Protein AF-A0A496WX47-F1 (afdb_monomer_lite)

pLDDT: mean 74.1, std 21.52, range [36.5, 98.06]

Foldseek 3Di:
DDWDKDFDDDDDDDDDDDDDDDDDDDDDDDDDDDDDDDPPPPVPFPFDFDDDPPDPDTDTDTDQADDDPQQDWAEWEAFPVRWIWIARQVQCFIWTADRVPNDIDTPGHPVNRNFNYWYADPNRIITGD

Sequence (129 aa):
MNKSKITSAKTRLRNRWFGKTSALAPLTLLALLSACGGGESDSAESKSLLESEGTKDPYLVQYLVGGSDFLSIHGSTFDADDNLYVGSVMGQSIHKIDLATGESTVFVGPPEGMADDLEFGPDGTLVWT

Radius of gyration: 22.68 Å; chains: 1; bounding box: 35×66×44 Å

Secondary structure (DSSP, 8-state):
-----EEPP---PPP-------------------S-----------EEEE--TT-SSPEEEE--S-S-S-SSEEEEEE-TT--EEEEETTTTEEEEE-TTT--EEEEE-TTTT--SSEEE-TTSEEEE-

Structure (mmCIF, N/CA/C/O backbone):
data_AF-A0A496WX47-F1
#
_entry.id   AF-A0A496WX47-F1
#
loop_
_atom_site.group_PDB
_atom_site.id
_atom_site.type_symbol
_atom_site.label_atom_id
_atom_site.label_alt_id
_atom_site.label_comp_id
_atom_site.label_asym_id
_atom_site.label_entity_id
_atom_site.label_seq_id
_atom_site.pdbx_PDB_ins_code
_atom_site.Cartn_x
_atom_site.Cartn_y
_atom_site.Cartn_z
_atom_site.occupancy
_atom_site.B_iso_or_equiv
_atom_site.auth_seq_id
_atom_site.auth_comp_id
_atom_site.auth_asym_id
_atom_site.auth_atom_id
_atom_site.pdbx_PDB_model_num
ATOM 1 N N . MET A 1 1 ? 12.421 13.290 -13.773 1.00 38.53 1 MET A N 1
ATOM 2 C CA . MET A 1 1 ? 11.450 12.791 -12.780 1.00 38.53 1 MET A CA 1
ATOM 3 C C . MET A 1 1 ? 10.470 11.880 -13.508 1.00 38.53 1 MET A C 1
ATOM 5 O O . MET A 1 1 ? 9.512 12.373 -14.087 1.00 38.53 1 MET A O 1
ATOM 9 N N . ASN A 1 2 ? 10.776 10.587 -13.618 1.00 40.38 2 ASN A N 1
ATOM 10 C CA . ASN A 1 2 ? 9.915 9.635 -14.321 1.00 40.38 2 ASN A CA 1
ATOM 11 C C . ASN A 1 2 ? 9.034 8.965 -13.258 1.00 40.38 2 ASN A C 1
ATOM 13 O O . ASN A 1 2 ? 9.533 8.155 -12.488 1.00 40.38 2 ASN A O 1
ATOM 17 N N . LYS A 1 3 ? 7.774 9.398 -13.121 1.00 46.03 3 LYS A N 1
ATOM 18 C CA . LYS A 1 3 ? 6.826 8.804 -12.167 1.00 46.03 3 LYS A CA 1
ATOM 19 C C . LYS A 1 3 ? 6.379 7.459 -12.746 1.00 46.03 3 LYS A C 1
ATOM 21 O O . LYS A 1 3 ? 5.575 7.430 -13.677 1.00 46.03 3 LYS A O 1
ATOM 26 N N . SER A 1 4 ? 6.944 6.366 -12.247 1.00 50.47 4 SER A N 1
ATOM 27 C CA . SER A 1 4 ? 6.533 5.006 -12.596 1.00 50.47 4 SER A CA 1
ATOM 28 C C . SER A 1 4 ? 5.079 4.810 -12.157 1.00 50.47 4 SER A C 1
ATOM 30 O O . SER A 1 4 ? 4.782 4.865 -10.972 1.00 50.47 4 SER A O 1
ATOM 32 N N . LYS A 1 5 ? 4.148 4.643 -13.100 1.00 50.72 5 LYS A N 1
ATOM 33 C CA . LYS A 1 5 ? 2.749 4.313 -12.795 1.00 50.72 5 LYS A CA 1
ATOM 34 C C . LYS A 1 5 ? 2.598 2.800 -12.780 1.00 50.72 5 LYS A C 1
ATOM 36 O O . LYS A 1 5 ? 2.934 2.152 -13.770 1.00 50.72 5 LYS A O 1
ATOM 41 N N . ILE A 1 6 ? 2.066 2.253 -11.694 1.00 63.38 6 ILE A N 1
ATOM 42 C CA . ILE A 1 6 ? 1.689 0.841 -11.603 1.00 63.38 6 ILE A CA 1
ATOM 43 C C . ILE A 1 6 ? 0.195 0.793 -11.289 1.00 63.38 6 ILE A C 1
ATOM 45 O O . ILE A 1 6 ? -0.274 1.426 -10.346 1.00 63.38 6 ILE A O 1
ATOM 49 N N . THR A 1 7 ? -0.558 0.081 -12.123 1.00 48.94 7 THR A N 1
ATOM 50 C CA . THR A 1 7 ? -2.005 -0.111 -11.980 1.00 48.94 7 THR A CA 1
ATOM 51 C C . THR A 1 7 ? -2.249 -1.489 -11.366 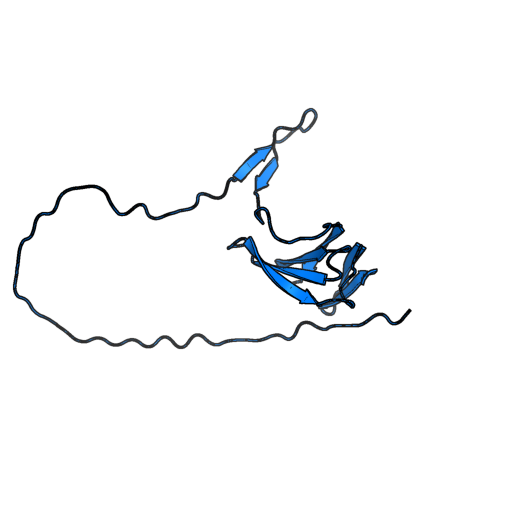1.00 48.94 7 THR A C 1
ATOM 53 O O . THR A 1 7 ? -1.717 -2.482 -11.866 1.00 48.94 7 THR A O 1
ATOM 56 N N . SER A 1 8 ? -3.032 -1.571 -10.288 1.00 45.62 8 SER A N 1
ATOM 57 C CA . SER A 1 8 ? -3.333 -2.845 -9.620 1.00 45.62 8 SER A CA 1
ATOM 58 C C . SER A 1 8 ? -4.166 -3.763 -10.531 1.00 45.62 8 SER A C 1
ATOM 60 O O . SER A 1 8 ? -5.256 -3.405 -10.984 1.00 45.62 8 SER A O 1
ATOM 62 N N . ALA A 1 9 ? -3.641 -4.953 -10.839 1.00 43.53 9 ALA A N 1
ATOM 63 C CA . ALA A 1 9 ? -4.310 -5.944 -11.676 1.00 43.53 9 ALA A CA 1
ATOM 64 C C . ALA A 1 9 ? -5.258 -6.819 -10.837 1.00 43.53 9 ALA A C 1
ATOM 66 O O . ALA A 1 9 ? -4.843 -7.591 -9.972 1.00 43.53 9 ALA A O 1
ATOM 67 N N . LYS A 1 10 ? -6.555 -6.735 -11.144 1.00 42.84 10 LYS A N 1
ATOM 68 C CA . LYS A 1 10 ? -7.649 -7.461 -10.485 1.00 42.84 10 LYS A CA 1
ATOM 69 C C . LYS A 1 10 ? -7.571 -8.972 -10.769 1.00 42.84 10 LYS A C 1
ATOM 71 O O . LYS A 1 10 ? -8.146 -9.456 -11.743 1.00 42.84 10 LYS A O 1
ATOM 76 N N . THR A 1 11 ? -6.876 -9.743 -9.930 1.00 36.50 11 THR A N 1
ATOM 77 C CA . THR A 1 11 ? -6.788 -11.209 -10.080 1.00 36.50 11 THR A CA 1
ATOM 78 C C . THR A 1 11 ? -7.904 -11.898 -9.296 1.00 36.50 11 THR A C 1
ATOM 80 O O . THR A 1 11 ? -7.844 -12.059 -8.083 1.00 36.50 11 THR A O 1
ATOM 83 N N . ARG A 1 12 ? -8.960 -12.314 -10.004 1.00 46.12 12 ARG A N 1
ATOM 84 C CA . ARG A 1 12 ? -10.109 -13.042 -9.443 1.00 46.12 12 ARG A CA 1
ATOM 85 C C . ARG A 1 12 ? -9.829 -14.551 -9.470 1.00 46.12 12 ARG A C 1
ATOM 87 O O . ARG A 1 12 ? -10.064 -15.199 -10.490 1.00 46.12 12 ARG A O 1
ATOM 94 N N . LEU A 1 13 ? -9.352 -15.133 -8.369 1.00 45.75 13 LEU A N 1
ATOM 95 C CA . LEU A 1 13 ? -9.254 -16.592 -8.239 1.00 45.75 13 LEU A CA 1
ATOM 96 C C . LEU A 1 13 ? -10.581 -17.167 -7.719 1.00 45.75 13 LEU A C 1
ATOM 98 O O . LEU A 1 13 ? -11.116 -16.759 -6.694 1.00 45.75 13 LEU A O 1
ATOM 102 N N . ARG A 1 14 ? -11.155 -18.090 -8.500 1.00 43.75 14 ARG A N 1
ATOM 103 C CA . ARG A 1 14 ? -12.420 -18.785 -8.223 1.00 43.75 14 ARG A CA 1
ATOM 104 C C . ARG A 1 14 ? -12.141 -20.020 -7.365 1.00 43.75 14 ARG A C 1
ATOM 106 O O . ARG A 1 14 ? -11.515 -20.961 -7.847 1.00 43.75 14 ARG A O 1
ATOM 113 N N . ASN A 1 15 ? -12.678 -20.054 -6.148 1.00 37.09 15 ASN A N 1
ATOM 114 C CA . ASN A 1 15 ? -12.677 -21.240 -5.290 1.00 37.09 15 ASN A CA 1
ATOM 115 C C . ASN A 1 15 ? -13.465 -22.388 -5.948 1.00 37.09 15 ASN A C 1
ATOM 117 O O . ASN A 1 15 ? -14.653 -22.251 -6.244 1.00 37.09 15 ASN A O 1
ATOM 121 N N . ARG A 1 16 ? -12.811 -23.536 -6.174 1.00 49.06 16 ARG A N 1
ATOM 122 C CA . ARG A 1 16 ? -13.461 -24.804 -6.547 1.00 49.06 16 ARG A CA 1
ATOM 123 C C . ARG A 1 16 ? -13.490 -25.723 -5.332 1.00 49.06 16 ARG A C 1
ATOM 125 O O . ARG A 1 16 ? -12.512 -26.388 -5.014 1.00 49.06 16 ARG A O 1
ATOM 132 N N . TRP A 1 17 ? -14.649 -25.747 -4.687 1.00 39.75 17 TRP A N 1
ATOM 133 C CA . TRP A 1 17 ? -15.038 -26.706 -3.662 1.00 39.75 17 TRP A CA 1
ATOM 134 C C . TRP A 1 17 ? -15.192 -28.096 -4.304 1.00 39.75 17 TRP A C 1
ATOM 136 O O . TRP A 1 17 ? -16.043 -28.286 -5.172 1.00 39.75 17 TRP A O 1
ATOM 146 N N . PHE A 1 18 ? -14.353 -29.060 -3.920 1.00 45.66 18 PHE A N 1
ATOM 147 C CA . PHE A 1 18 ? -14.560 -30.475 -4.238 1.00 45.66 18 PHE A CA 1
ATOM 148 C C . PHE A 1 18 ? -15.004 -31.206 -2.975 1.00 45.66 18 PHE A C 1
ATOM 150 O O . PHE A 1 18 ? -14.211 -31.448 -2.070 1.00 45.66 18 PHE A O 1
ATOM 157 N N . GLY A 1 19 ? -16.284 -31.571 -2.940 1.00 43.78 19 GLY A N 1
ATOM 158 C CA . GLY A 1 19 ? -16.799 -32.574 -2.020 1.00 43.78 19 GLY A CA 1
ATOM 159 C C . GLY A 1 19 ? -16.422 -33.981 -2.483 1.00 43.78 19 GLY A C 1
ATOM 160 O O . GLY A 1 19 ? -16.495 -34.295 -3.672 1.00 43.78 19 GLY A O 1
ATOM 161 N N . LYS A 1 20 ? -16.065 -34.843 -1.530 1.00 45.50 20 LYS A N 1
ATOM 162 C CA . LYS A 1 20 ? -16.157 -36.298 -1.675 1.00 45.50 20 LYS A CA 1
ATOM 163 C C . LYS A 1 20 ? -16.685 -36.899 -0.377 1.00 45.50 20 LYS A C 1
ATOM 165 O O . LYS A 1 20 ? -16.006 -36.921 0.640 1.00 45.50 20 LYS A O 1
ATOM 170 N N . THR A 1 21 ? -17.915 -37.388 -0.453 1.00 53.50 21 THR A N 1
ATOM 171 C CA . THR A 1 21 ? -18.553 -38.307 0.490 1.00 53.50 21 THR A CA 1
ATOM 172 C C . THR A 1 21 ? -18.072 -39.733 0.221 1.00 53.50 21 THR A C 1
ATOM 174 O O . THR A 1 21 ? -18.066 -40.145 -0.939 1.00 53.50 21 THR A O 1
ATOM 177 N N . SER A 1 22 ? -17.740 -40.515 1.250 1.00 47.62 22 SER A N 1
ATOM 178 C CA . SER A 1 22 ? -17.815 -41.990 1.239 1.00 47.62 22 SER A CA 1
ATOM 179 C C . SER A 1 22 ? -17.789 -42.530 2.674 1.00 47.62 22 SER A C 1
ATOM 181 O O . SER A 1 22 ? -17.164 -41.947 3.552 1.00 47.62 22 SER A O 1
ATOM 183 N N . ALA A 1 23 ? -18.559 -43.592 2.899 1.00 46.69 23 ALA A N 1
ATOM 184 C CA . ALA A 1 23 ? -19.158 -44.000 4.167 1.00 46.69 23 ALA A CA 1
ATOM 185 C C . ALA A 1 23 ? -18.361 -45.054 4.983 1.00 46.69 23 ALA A C 1
ATOM 187 O O . ALA A 1 23 ? -17.629 -45.836 4.392 1.00 46.69 23 ALA A O 1
ATOM 188 N N . LEU A 1 24 ? -18.567 -45.038 6.321 1.00 46.44 24 LEU A N 1
ATOM 189 C CA . LEU A 1 24 ? -18.836 -46.132 7.307 1.00 46.44 24 LEU A CA 1
ATOM 190 C C . LEU A 1 24 ? -18.142 -47.516 7.119 1.00 46.44 24 LEU A C 1
ATOM 192 O O . LEU A 1 24 ? -18.205 -48.075 6.036 1.00 46.44 24 LEU A O 1
ATOM 196 N N . ALA A 1 25 ? -17.588 -48.241 8.111 1.00 44.84 25 ALA A N 1
ATOM 197 C CA . ALA A 1 25 ? -17.682 -48.247 9.587 1.00 44.84 25 ALA A CA 1
ATOM 198 C C . ALA A 1 25 ? -16.553 -49.165 10.204 1.00 44.84 25 ALA A C 1
ATOM 200 O O . ALA A 1 25 ? -15.557 -49.383 9.518 1.00 44.84 25 ALA A O 1
ATOM 201 N N . PRO A 1 26 ? -16.597 -49.677 11.463 1.00 54.47 26 PRO A N 1
ATOM 202 C CA . PRO A 1 26 ? -15.620 -49.339 12.508 1.00 54.47 26 PRO A CA 1
ATOM 203 C C . PRO A 1 26 ? -14.781 -50.530 13.038 1.00 54.47 26 PRO A C 1
ATOM 205 O O . PRO A 1 26 ? -15.207 -51.679 12.990 1.00 54.47 26 PRO A O 1
ATOM 208 N N . LEU A 1 27 ? -13.632 -50.261 13.671 1.00 47.62 27 LEU A N 1
ATOM 209 C CA . LEU A 1 27 ? -13.117 -51.133 14.733 1.00 47.62 27 LEU A CA 1
ATOM 210 C C . LEU A 1 27 ? -12.272 -50.330 15.728 1.00 47.62 27 LEU A C 1
ATOM 212 O O . LEU A 1 27 ? -11.346 -49.608 15.375 1.00 47.62 27 LEU A O 1
ATOM 216 N N . THR A 1 28 ? -12.676 -50.444 16.981 1.00 53.44 28 THR A N 1
ATOM 217 C CA . THR A 1 28 ? -12.192 -49.761 18.176 1.00 53.44 28 THR A CA 1
ATOM 218 C C . THR A 1 28 ? -10.782 -50.187 18.580 1.00 53.44 28 THR A C 1
ATOM 220 O O . THR A 1 28 ? -10.540 -51.381 18.755 1.00 53.44 28 THR A O 1
ATOM 223 N N . LEU A 1 29 ? -9.910 -49.225 18.891 1.00 44.66 29 LEU A N 1
ATOM 224 C CA . LEU A 1 29 ? -8.841 -49.434 19.868 1.00 44.66 29 LEU A CA 1
ATOM 225 C C . LEU A 1 29 ? -8.727 -48.199 20.769 1.00 44.66 29 LEU A C 1
ATOM 227 O O . LEU A 1 29 ? -8.395 -47.102 20.329 1.00 44.66 29 LEU A O 1
ATOM 231 N N . LEU A 1 30 ? -9.083 -48.400 22.035 1.00 53.75 30 LEU A N 1
ATOM 232 C CA . LEU A 1 30 ? -9.040 -47.418 23.108 1.00 53.75 30 LEU A CA 1
ATOM 233 C C . LEU A 1 30 ? -7.584 -47.258 23.572 1.00 53.75 30 LEU A C 1
ATOM 235 O O . LEU A 1 30 ? -7.028 -48.179 24.165 1.00 53.75 30 LEU A O 1
ATOM 239 N N . ALA A 1 31 ? -6.982 -46.093 23.331 1.00 50.69 31 ALA A N 1
ATOM 240 C CA . ALA A 1 31 ? -5.739 -45.676 23.974 1.00 50.69 31 ALA A CA 1
ATOM 241 C C . ALA A 1 31 ? -5.967 -44.311 24.638 1.00 50.69 31 ALA A C 1
ATOM 243 O O . ALA A 1 31 ? -5.932 -43.265 23.995 1.00 50.69 31 ALA A O 1
ATOM 244 N N . LEU A 1 32 ? -6.258 -44.346 25.940 1.00 55.16 32 LEU A N 1
ATOM 245 C CA . LEU A 1 32 ? -6.280 -43.181 26.822 1.00 55.16 32 LEU A CA 1
ATOM 246 C C . LEU A 1 32 ? -4.835 -42.733 27.074 1.00 55.16 32 LEU A C 1
ATOM 248 O O . LEU A 1 32 ? -4.150 -43.288 27.931 1.00 55.16 32 LEU A O 1
ATOM 252 N N . LEU A 1 33 ? -4.384 -41.722 26.333 1.00 54.72 33 LEU A N 1
ATOM 253 C CA . LEU A 1 33 ? -3.178 -40.956 26.638 1.00 54.72 33 LEU A CA 1
ATOM 254 C C . LEU A 1 33 ? -3.580 -39.545 27.072 1.00 54.72 33 LEU A C 1
ATOM 256 O O . LEU A 1 33 ? -3.936 -38.688 26.275 1.00 54.72 33 LEU A O 1
ATOM 260 N N . SER A 1 34 ? -3.590 -39.383 28.391 1.00 61.19 34 SER A N 1
ATOM 261 C CA . SER A 1 34 ? -3.047 -38.250 29.139 1.00 61.19 34 SER A CA 1
ATOM 262 C C . SER A 1 34 ? -2.793 -36.936 28.375 1.00 61.19 34 SER A C 1
ATOM 264 O O . SER A 1 34 ? -1.795 -36.801 27.681 1.00 61.19 34 SER A O 1
ATOM 266 N N . ALA A 1 35 ? -3.652 -35.960 28.680 1.00 45.56 35 ALA A N 1
ATOM 267 C CA . ALA A 1 35 ? -3.326 -34.595 29.111 1.00 45.56 35 ALA A CA 1
ATOM 268 C C . ALA A 1 35 ? -2.516 -33.645 28.195 1.00 45.56 35 ALA A C 1
ATOM 270 O O . ALA A 1 35 ? -1.357 -33.877 27.879 1.00 45.56 35 ALA A O 1
ATOM 271 N N . CYS A 1 36 ? -3.139 -32.477 27.968 1.00 47.25 36 CYS A N 1
ATOM 272 C CA . CYS A 1 36 ? -2.587 -31.182 27.547 1.00 47.25 36 CYS A CA 1
ATOM 273 C C . CYS A 1 36 ? -1.790 -31.151 26.239 1.00 47.25 36 CYS A C 1
ATOM 275 O O . CYS A 1 36 ? -0.576 -31.313 26.223 1.00 47.25 36 CYS A O 1
ATOM 277 N N . GLY A 1 37 ? -2.457 -30.794 25.145 1.00 49.41 37 GLY A N 1
ATOM 278 C CA . GLY A 1 37 ? -1.757 -30.492 23.902 1.00 49.41 37 GLY A CA 1
ATOM 279 C C . GLY A 1 37 ? -2.719 -30.176 22.776 1.00 49.41 37 GLY A C 1
ATOM 280 O O . GLY A 1 37 ? -2.977 -31.016 21.928 1.00 49.41 37 GLY A O 1
ATOM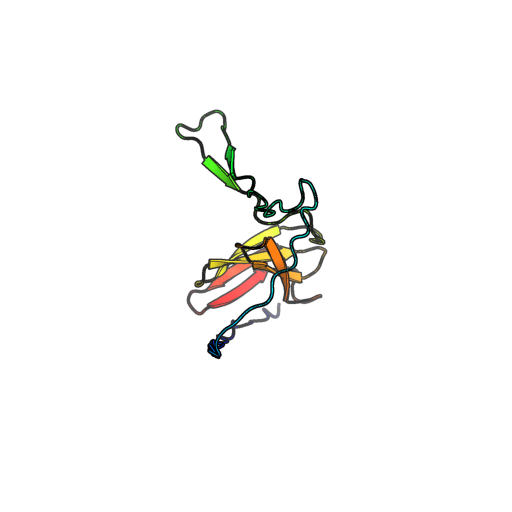 281 N N . GLY A 1 38 ? -3.281 -28.976 22.805 1.00 41.09 38 GLY A N 1
ATOM 282 C CA . GLY A 1 38 ? -4.179 -28.482 21.771 1.00 41.09 38 GLY A CA 1
ATOM 283 C C . GLY A 1 38 ? -4.610 -27.070 22.111 1.00 41.09 38 GLY A C 1
ATOM 284 O O . GLY A 1 38 ? -5.797 -26.797 22.215 1.00 41.09 38 GLY A O 1
ATOM 285 N N . GLY A 1 39 ? -3.637 -26.205 22.409 1.00 38.59 39 GLY A N 1
ATOM 286 C CA . GLY A 1 39 ? -3.897 -24.780 22.334 1.00 38.59 39 GLY A CA 1
ATOM 287 C C . GLY A 1 39 ? -4.157 -24.479 20.869 1.00 38.59 39 GLY A C 1
ATOM 288 O O . GLY A 1 39 ? -3.222 -24.502 20.070 1.00 38.59 39 GLY A O 1
ATOM 289 N N . GLU A 1 40 ? -5.421 -24.253 20.522 1.00 40.81 40 GLU A N 1
ATOM 290 C CA . GLU A 1 40 ? -5.756 -23.383 19.406 1.00 40.81 40 GLU A CA 1
ATOM 291 C C . GLU A 1 40 ? -4.966 -22.100 19.685 1.00 40.81 40 GLU A C 1
ATOM 293 O O . GLU A 1 40 ? -5.207 -21.399 20.671 1.00 40.81 40 GLU A O 1
ATOM 298 N N . SER A 1 41 ? -3.905 -21.880 18.914 1.00 40.28 41 SER A N 1
ATOM 299 C CA . SER A 1 41 ? -3.160 -20.631 18.932 1.00 40.28 41 SER A CA 1
ATOM 300 C C . SER A 1 41 ? -4.038 -19.591 18.246 1.00 40.28 41 SER A C 1
ATOM 302 O O . SER A 1 41 ? -3.725 -19.127 17.152 1.00 40.28 41 SER A O 1
ATOM 304 N N . ASP A 1 42 ? -5.139 -19.225 18.898 1.00 42.59 42 ASP A N 1
ATOM 305 C CA . ASP A 1 42 ? -5.715 -17.905 18.744 1.00 42.59 42 ASP A CA 1
ATOM 306 C C . ASP A 1 42 ? -4.653 -16.964 19.307 1.00 42.59 42 ASP A C 1
ATOM 308 O O . ASP A 1 42 ? -4.595 -16.682 20.507 1.00 42.59 42 ASP A O 1
ATOM 312 N N . SER A 1 43 ? -3.719 -16.554 18.448 1.00 48.28 43 SER A N 1
ATOM 313 C CA . SER A 1 43 ? -2.864 -15.408 18.704 1.00 48.28 43 SER A CA 1
ATOM 314 C C . SER A 1 43 ? -3.808 -14.222 18.818 1.00 48.28 43 SER A C 1
ATOM 316 O O . SER A 1 43 ? -4.148 -13.592 17.819 1.00 48.28 43 SER A O 1
ATOM 318 N N . ALA A 1 44 ? -4.324 -14.008 20.028 1.00 53.25 44 ALA A N 1
ATOM 319 C CA . ALA A 1 44 ? -5.189 -12.899 20.352 1.00 53.25 44 ALA A CA 1
ATOM 320 C C . ALA A 1 44 ? -4.429 -11.638 19.965 1.00 53.25 44 ALA A C 1
ATOM 322 O O . ALA A 1 44 ? -3.449 -11.260 20.610 1.00 53.25 44 ALA A O 1
ATOM 323 N N . GLU A 1 45 ? -4.850 -11.044 18.855 1.00 59.62 45 GLU A N 1
ATOM 324 C CA . GLU A 1 45 ? -4.374 -9.748 18.430 1.00 59.62 45 GLU A CA 1
ATOM 325 C C . GLU A 1 45 ? -4.451 -8.795 19.615 1.00 59.62 45 GLU A C 1
ATOM 327 O O . GLU A 1 45 ? -5.494 -8.673 20.266 1.00 59.62 45 GLU A O 1
ATOM 332 N N . SER A 1 46 ? -3.337 -8.135 19.917 1.00 59.62 46 SER A N 1
ATOM 333 C CA . SER A 1 46 ? -3.243 -7.162 20.997 1.00 59.62 46 SER A CA 1
ATOM 334 C C . SER A 1 46 ? -3.983 -5.884 20.602 1.00 59.62 46 SER A C 1
ATOM 336 O O . SER A 1 46 ? -3.399 -4.867 20.237 1.00 59.62 46 SER A O 1
ATOM 338 N N . LYS A 1 47 ? -5.312 -5.955 20.665 1.00 64.31 47 LYS A N 1
ATOM 339 C CA . LYS A 1 47 ? -6.214 -4.811 20.626 1.00 64.31 47 LYS A CA 1
ATOM 340 C C . LYS A 1 47 ? -6.260 -4.218 22.031 1.00 64.31 47 LYS A C 1
ATOM 342 O O . LYS A 1 47 ? -6.898 -4.774 22.920 1.00 64.31 47 LYS A O 1
ATOM 347 N N . SER A 1 48 ? -5.536 -3.126 22.247 1.00 70.56 48 SER A N 1
ATOM 348 C CA . SER A 1 48 ? -5.492 -2.399 23.518 1.00 70.56 48 SER A CA 1
ATOM 349 C C . SER A 1 48 ? -6.236 -1.082 23.383 1.00 70.56 48 SER A C 1
ATOM 351 O O . SER A 1 48 ? -6.178 -0.441 22.338 1.00 70.56 48 SER A O 1
ATOM 353 N N . LEU A 1 49 ? -6.896 -0.631 24.445 1.00 77.25 49 LEU A N 1
ATOM 354 C CA . LEU A 1 49 ? -7.315 0.764 24.513 1.00 77.25 49 LEU A CA 1
ATOM 355 C C . LEU A 1 49 ? -6.069 1.611 24.790 1.00 77.25 49 LEU A C 1
ATOM 357 O O . LEU A 1 49 ? -5.338 1.322 25.737 1.00 77.25 49 LEU A O 1
ATOM 361 N N . LEU A 1 50 ? -5.789 2.607 23.948 1.00 73.75 50 LEU A N 1
ATOM 362 C CA . LEU A 1 50 ? -4.846 3.664 24.302 1.00 73.75 50 LEU A CA 1
ATOM 363 C C . LEU A 1 50 ? -5.628 4.803 24.943 1.00 73.75 50 LEU A C 1
ATOM 365 O O . LEU A 1 50 ? -6.394 5.517 24.290 1.00 73.75 50 LEU A O 1
ATOM 369 N N . GLU A 1 51 ? -5.411 4.959 26.241 1.00 66.50 51 GLU A N 1
ATOM 370 C CA . GLU A 1 51 ? -5.838 6.121 27.005 1.00 66.50 51 GLU A CA 1
ATOM 371 C C . GLU A 1 51 ? -4.810 7.226 26.755 1.00 66.50 51 GLU A C 1
ATOM 373 O O . GLU A 1 51 ? -3.638 7.092 27.105 1.00 66.50 51 GLU A O 1
ATOM 378 N N . SER A 1 52 ? -5.226 8.300 26.083 1.00 68.19 52 SER A N 1
ATOM 379 C CA . SER A 1 52 ? -4.368 9.464 25.867 1.00 68.19 52 SER A CA 1
ATOM 380 C C . SER A 1 52 ? -4.904 10.662 26.642 1.00 68.19 52 SER A C 1
ATOM 382 O O . SER A 1 52 ? -6.088 11.009 26.555 1.00 68.19 52 SER A O 1
ATOM 384 N N . GLU A 1 53 ? -4.026 11.282 27.427 1.00 72.81 53 GLU A N 1
ATOM 385 C CA . GLU A 1 53 ? -4.334 12.458 28.238 1.00 72.81 53 GLU A CA 1
ATOM 386 C C . GLU A 1 53 ? -4.976 13.552 27.358 1.00 72.81 53 GLU A C 1
ATOM 388 O O . GLU A 1 53 ? -4.397 13.987 26.363 1.00 72.81 53 GLU A O 1
ATOM 393 N N . GLY A 1 54 ? -6.188 14.000 27.704 1.00 69.94 54 GLY A N 1
ATOM 394 C CA . GLY A 1 54 ? -6.899 15.057 26.969 1.00 69.94 54 GLY A CA 1
ATOM 395 C C . GLY A 1 54 ? -7.855 14.589 25.863 1.00 69.94 54 GLY A C 1
ATOM 396 O O . GLY A 1 54 ? -8.517 15.430 25.249 1.00 69.94 54 GLY A O 1
ATOM 397 N N . THR A 1 55 ? -7.999 13.280 25.636 1.00 66.06 55 THR A N 1
ATOM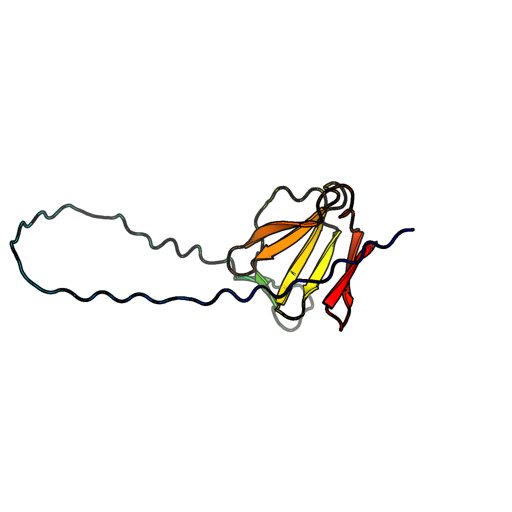 398 C CA . THR A 1 55 ? -9.069 12.729 24.780 1.00 66.06 55 THR A CA 1
ATOM 399 C C . THR A 1 55 ? -10.317 12.413 25.599 1.00 66.06 55 THR A C 1
ATOM 401 O O . THR A 1 55 ? -10.226 11.936 26.725 1.00 66.06 55 THR A O 1
ATOM 404 N N . LYS A 1 56 ? -11.501 12.752 25.067 1.00 71.56 56 LYS A N 1
ATOM 405 C CA . LYS A 1 56 ? -12.778 12.488 25.757 1.00 71.56 56 LYS A CA 1
ATOM 406 C C . LYS A 1 56 ? -13.174 11.008 25.704 1.00 71.56 56 LYS A C 1
ATOM 408 O O . LYS A 1 56 ? -13.872 10.564 26.609 1.00 71.56 56 LYS A O 1
ATOM 413 N N . ASP A 1 57 ? -12.694 10.278 24.695 1.00 80.81 57 ASP A N 1
ATOM 414 C CA . ASP A 1 57 ? -13.023 8.879 24.420 1.00 80.81 57 ASP A CA 1
ATOM 415 C C . ASP A 1 57 ? -11.734 8.075 24.138 1.00 80.81 57 ASP A C 1
ATOM 417 O O . ASP A 1 57 ? -10.856 8.586 23.434 1.00 80.81 57 ASP A O 1
ATOM 421 N N . PRO A 1 58 ? -11.594 6.842 24.663 1.00 77.12 58 PRO A N 1
ATOM 422 C CA . PRO A 1 58 ? -10.419 6.004 24.425 1.00 77.12 58 PRO A CA 1
ATOM 423 C C . PRO A 1 58 ? -10.403 5.448 22.994 1.00 77.12 58 PRO A C 1
ATOM 425 O O . PRO A 1 58 ? -11.444 5.077 22.447 1.00 77.12 58 PRO A O 1
ATOM 428 N N . TYR A 1 59 ? -9.212 5.326 22.400 1.00 81.81 59 TYR A N 1
ATOM 429 C CA . TYR A 1 59 ? -9.043 4.716 21.078 1.00 81.81 59 TYR A CA 1
ATOM 430 C C . TYR A 1 59 ? -8.733 3.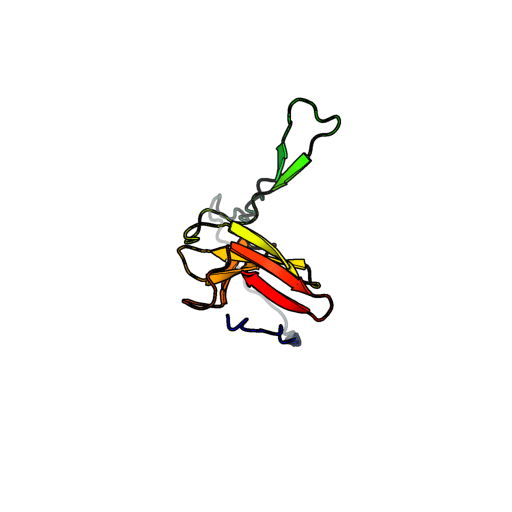227 21.190 1.00 81.81 59 TYR A C 1
ATOM 432 O O . TYR A 1 59 ? -7.902 2.825 22.002 1.00 81.81 59 TYR A O 1
ATOM 440 N N . LEU A 1 60 ? -9.342 2.416 20.321 1.00 81.06 60 LEU A N 1
ATOM 441 C CA . LEU A 1 60 ? -8.888 1.048 20.094 1.00 81.06 60 LEU A CA 1
ATOM 442 C C . LEU A 1 60 ? -7.628 1.083 19.232 1.00 81.06 60 LEU A C 1
ATOM 444 O O . LEU A 1 60 ? -7.651 1.591 18.113 1.00 81.06 60 LEU A O 1
ATOM 448 N N . VAL A 1 61 ? -6.546 0.519 19.746 1.00 85.12 61 VAL A N 1
ATOM 449 C CA . VAL A 1 61 ? -5.267 0.413 19.053 1.00 85.12 61 VAL A CA 1
ATOM 450 C C . VAL A 1 61 ? -4.915 -1.042 18.865 1.00 85.12 61 VAL A C 1
ATOM 452 O O . VAL A 1 61 ? -5.043 -1.853 19.777 1.00 85.12 61 VAL A O 1
ATOM 455 N N . GLN A 1 62 ? -4.469 -1.359 17.659 1.00 83.81 62 GLN A N 1
ATOM 456 C CA . GLN A 1 62 ? -4.132 -2.701 17.231 1.00 83.81 62 GLN A CA 1
ATOM 457 C C . GLN A 1 62 ? -2.768 -2.684 16.558 1.00 83.81 62 GLN A C 1
ATOM 459 O O . GLN A 1 62 ? -2.496 -1.837 15.706 1.00 83.81 62 GLN A O 1
ATOM 464 N N . TYR A 1 63 ? -1.927 -3.647 16.915 1.00 84.44 63 TYR A N 1
ATOM 465 C CA . TYR A 1 63 ? -0.697 -3.914 16.183 1.00 84.44 63 TYR A CA 1
ATOM 466 C C . TYR A 1 63 ? -1.021 -4.724 14.930 1.00 84.44 63 TYR A C 1
ATOM 468 O O . TYR A 1 63 ? -1.458 -5.863 15.040 1.00 84.44 63 TYR A O 1
ATOM 476 N N . LEU A 1 64 ? -0.821 -4.124 13.754 1.00 83.56 64 LEU A N 1
ATOM 477 C CA . LEU A 1 64 ? -1.126 -4.762 12.468 1.00 83.56 64 LEU A CA 1
ATOM 478 C C . LEU A 1 64 ? 0.052 -5.562 11.914 1.00 83.56 64 LEU A C 1
ATOM 480 O O . LEU A 1 64 ? -0.138 -6.618 11.327 1.00 83.56 64 LEU A O 1
ATOM 484 N N . VAL A 1 65 ? 1.275 -5.066 12.096 1.00 82.75 65 VAL A N 1
ATOM 485 C CA . VAL A 1 65 ? 2.488 -5.730 11.614 1.00 82.75 65 VAL A CA 1
ATOM 486 C C . VAL A 1 65 ? 3.497 -5.769 12.745 1.00 82.75 65 VAL A C 1
ATOM 488 O O . VAL A 1 65 ? 3.786 -4.745 13.369 1.00 82.75 65 VAL A O 1
ATOM 491 N N . GLY A 1 66 ? 4.009 -6.965 13.033 1.00 79.31 66 GLY A N 1
ATOM 492 C CA . GLY A 1 66 ? 5.114 -7.145 13.969 1.00 79.31 66 GLY A CA 1
ATOM 493 C C . GLY A 1 66 ? 6.413 -6.528 13.440 1.00 79.31 66 GLY A C 1
ATOM 494 O O . GLY A 1 66 ? 6.472 -6.021 12.323 1.00 79.31 66 GLY A O 1
ATOM 495 N N . GLY A 1 67 ? 7.486 -6.586 14.231 1.00 73.06 67 GLY A N 1
ATOM 496 C CA . GLY A 1 67 ? 8.807 -6.191 13.736 1.00 73.06 67 GLY A CA 1
ATOM 497 C C . GLY A 1 67 ? 9.170 -6.998 12.485 1.00 73.06 67 GLY A C 1
ATOM 498 O O . GLY A 1 67 ? 9.156 -8.226 12.522 1.00 73.06 67 GLY A O 1
ATOM 499 N N . SER A 1 68 ? 9.463 -6.312 11.385 1.00 72.56 68 SER A N 1
ATOM 500 C CA . SER A 1 68 ? 9.786 -6.912 10.089 1.00 72.56 68 SER A CA 1
ATOM 501 C C . SER A 1 68 ? 10.992 -6.203 9.466 1.00 72.56 68 SER A C 1
ATOM 503 O O . SER A 1 68 ? 11.480 -5.209 10.009 1.00 72.56 68 SER A O 1
ATOM 505 N N . ASP A 1 69 ? 11.452 -6.683 8.309 1.00 72.00 69 ASP A N 1
ATOM 506 C CA . ASP A 1 69 ? 12.593 -6.122 7.570 1.00 72.00 69 ASP A CA 1
ATOM 507 C C . ASP A 1 69 ? 12.305 -4.749 6.926 1.00 72.00 69 ASP A C 1
ATOM 509 O O . ASP A 1 69 ? 12.961 -4.359 5.960 1.00 72.00 69 ASP A O 1
ATOM 513 N N . PHE A 1 70 ? 11.328 -3.989 7.431 1.00 80.94 70 PHE A N 1
ATOM 514 C CA . PHE A 1 70 ? 11.112 -2.618 6.992 1.00 80.94 70 PHE A CA 1
ATOM 515 C C . PHE A 1 70 ? 12.335 -1.760 7.325 1.00 80.94 70 PHE A C 1
ATOM 517 O O . PHE A 1 70 ? 12.608 -1.418 8.478 1.00 80.94 70 PHE A O 1
ATOM 524 N N . LEU A 1 71 ? 13.059 -1.356 6.288 1.00 88.12 71 LEU A N 1
ATOM 525 C CA . LEU A 1 71 ? 14.182 -0.443 6.417 1.00 88.12 71 LEU A CA 1
ATOM 526 C C . LEU A 1 71 ? 13.657 0.986 6.242 1.00 88.12 71 LEU A C 1
ATOM 528 O O . LEU A 1 71 ? 13.539 1.480 5.118 1.00 88.12 71 LEU A O 1
ATOM 532 N N . SER A 1 72 ? 13.344 1.640 7.365 1.00 89.88 72 SER A N 1
ATOM 533 C CA . SER A 1 72 ? 12.791 3.004 7.437 1.00 89.88 72 SER A CA 1
ATOM 534 C C . SER A 1 72 ? 11.390 3.109 6.826 1.00 89.88 72 SER A C 1
ATOM 536 O O . SER A 1 72 ? 11.265 3.308 5.621 1.00 89.88 72 SER A O 1
ATOM 538 N N . ILE A 1 73 ? 10.342 2.964 7.647 1.00 91.94 73 ILE A N 1
ATOM 539 C CA . ILE A 1 73 ? 8.953 3.232 7.236 1.00 91.94 73 ILE A CA 1
ATOM 540 C C . ILE A 1 73 ? 8.717 4.741 7.201 1.00 91.94 73 ILE A C 1
ATOM 542 O O . ILE A 1 73 ? 9.089 5.429 8.151 1.00 91.94 73 ILE A O 1
ATOM 546 N N . HIS A 1 74 ? 8.077 5.229 6.141 1.00 94.25 74 HIS A N 1
ATOM 547 C CA . HIS A 1 74 ? 7.687 6.633 6.007 1.00 94.25 74 HIS A CA 1
ATOM 548 C C . HIS A 1 74 ? 6.179 6.753 5.769 1.00 94.25 74 HIS A C 1
ATOM 550 O O . HIS A 1 74 ? 5.410 6.852 6.726 1.00 94.25 74 HIS A O 1
ATOM 556 N N . GLY A 1 75 ? 5.749 6.697 4.512 1.00 94.56 75 GLY A N 1
ATOM 557 C CA . GLY A 1 75 ? 4.355 6.838 4.122 1.00 94.56 75 GLY A CA 1
ATOM 558 C C . GLY A 1 75 ? 3.570 5.534 4.193 1.00 94.56 75 GLY A C 1
ATOM 559 O O . GLY A 1 75 ? 4.118 4.432 4.075 1.00 94.56 75 GLY A O 1
ATOM 560 N N . SER A 1 76 ? 2.251 5.671 4.310 1.00 96.06 76 SER A N 1
ATOM 561 C CA . SER A 1 76 ? 1.300 4.565 4.225 1.00 96.06 76 SER A CA 1
ATOM 562 C C . SER A 1 76 ? -0.024 5.011 3.612 1.00 96.06 76 SER A C 1
ATOM 564 O O . SER A 1 76 ? -0.457 6.131 3.874 1.00 96.06 76 SER A O 1
ATOM 566 N N . THR A 1 77 ? -0.692 4.134 2.865 1.00 97.19 77 THR A N 1
ATOM 567 C CA . THR A 1 77 ? -2.003 4.406 2.250 1.00 97.19 77 THR A CA 1
ATOM 568 C C . THR A 1 77 ? -2.824 3.121 2.113 1.00 97.19 77 THR A C 1
ATOM 570 O O . THR A 1 77 ? -2.270 2.020 2.180 1.00 97.19 77 THR A O 1
ATOM 573 N N . PHE A 1 78 ? -4.131 3.257 1.900 1.00 96.00 78 PHE A N 1
ATOM 574 C CA . PHE A 1 78 ? -5.025 2.145 1.579 1.00 96.00 78 PHE A CA 1
ATOM 575 C C . PHE A 1 78 ? -5.441 2.203 0.109 1.00 96.00 78 PHE A C 1
ATOM 577 O O . PHE A 1 78 ? -5.636 3.284 -0.447 1.00 96.00 78 PHE A O 1
ATOM 584 N N . ASP A 1 79 ? -5.605 1.043 -0.526 1.00 95.06 79 ASP A N 1
ATOM 585 C CA . ASP A 1 79 ? -6.332 0.977 -1.795 1.00 95.06 79 ASP A CA 1
ATOM 586 C C . ASP A 1 79 ? -7.856 0.902 -1.572 1.00 95.06 79 ASP A C 1
ATOM 588 O O . ASP A 1 79 ? -8.351 0.863 -0.447 1.00 95.06 79 ASP A O 1
ATOM 592 N N . ALA A 1 80 ? -8.625 0.884 -2.663 1.00 94.75 80 ALA A N 1
ATOM 593 C CA . ALA A 1 80 ? -10.088 0.821 -2.605 1.00 94.75 80 ALA A CA 1
ATOM 594 C C . ALA A 1 80 ? -10.650 -0.522 -2.088 1.00 94.75 80 ALA A C 1
ATOM 596 O O . ALA A 1 80 ? -11.859 -0.627 -1.883 1.00 94.75 80 ALA A O 1
ATOM 597 N N . ASP A 1 81 ? -9.799 -1.539 -1.925 1.00 91.44 81 ASP A N 1
ATOM 598 C CA . ASP A 1 81 ? -10.141 -2.866 -1.412 1.00 91.44 81 ASP A CA 1
ATOM 599 C C . ASP A 1 81 ? -9.626 -3.052 0.041 1.00 91.44 81 ASP A C 1
ATOM 601 O O . ASP A 1 81 ? -9.516 -4.186 0.508 1.00 91.44 81 ASP A O 1
ATOM 605 N N . ASP A 1 82 ? -9.300 -1.956 0.745 1.00 89.81 82 ASP A N 1
ATOM 606 C CA . ASP A 1 82 ? -8.768 -1.911 2.118 1.00 89.81 82 ASP A CA 1
ATOM 607 C C . ASP A 1 82 ? -7.429 -2.651 2.315 1.00 89.81 82 ASP A C 1
ATOM 609 O O . ASP A 1 82 ? -7.087 -3.074 3.421 1.00 89.81 82 ASP A O 1
ATOM 613 N N . ASN A 1 83 ? -6.610 -2.793 1.268 1.00 92.12 83 ASN A N 1
ATOM 614 C CA . ASN A 1 83 ? -5.241 -3.282 1.438 1.00 92.12 83 ASN A CA 1
ATOM 615 C C . ASN A 1 83 ? -4.321 -2.144 1.893 1.00 92.12 83 ASN A C 1
ATOM 617 O O . ASN A 1 83 ? -4.311 -1.079 1.276 1.00 92.12 83 ASN A O 1
ATOM 621 N N . LEU A 1 84 ? -3.496 -2.388 2.914 1.00 95.12 84 LEU A N 1
ATOM 622 C CA . LEU A 1 84 ? -2.518 -1.417 3.404 1.00 95.12 84 LEU A CA 1
ATOM 623 C C . LEU A 1 84 ? -1.211 -1.503 2.610 1.00 95.12 84 LEU A C 1
ATOM 625 O O . LEU A 1 84 ? -0.651 -2.585 2.425 1.00 95.12 84 LEU A O 1
ATOM 629 N N . TYR A 1 85 ? -0.697 -0.348 2.199 1.00 96.44 85 TYR A N 1
ATOM 630 C CA . TYR A 1 85 ? 0.595 -0.200 1.543 1.00 96.44 85 TYR A CA 1
ATOM 631 C C . TYR A 1 85 ? 1.497 0.729 2.341 1.00 96.44 85 TYR A C 1
ATOM 633 O O . TYR A 1 85 ? 1.032 1.738 2.866 1.00 96.44 85 TYR A O 1
ATOM 641 N N . VAL A 1 86 ? 2.786 0.397 2.422 1.00 96.00 86 VAL A N 1
ATOM 642 C CA . VAL A 1 86 ? 3.772 1.123 3.233 1.00 96.00 86 VAL A CA 1
ATOM 643 C C . VAL A 1 86 ? 5.069 1.317 2.451 1.00 96.00 86 VAL A C 1
ATOM 645 O O . VAL A 1 86 ? 5.582 0.371 1.850 1.00 96.00 86 VAL A O 1
ATOM 648 N N . GLY A 1 87 ? 5.599 2.540 2.460 1.00 96.19 87 GLY A N 1
ATOM 649 C CA . GLY A 1 87 ? 6.891 2.885 1.869 1.00 96.19 87 GLY A CA 1
ATOM 650 C C . GLY A 1 87 ? 8.059 2.573 2.807 1.00 96.19 87 GLY A C 1
ATOM 651 O O . GLY A 1 87 ? 8.039 2.949 3.980 1.00 96.19 87 GLY A O 1
ATOM 652 N N . SER A 1 88 ? 9.085 1.900 2.281 1.00 94.62 88 SER A N 1
ATOM 653 C CA . SER A 1 88 ? 10.372 1.645 2.931 1.00 94.62 88 SER A CA 1
ATOM 654 C C . SER A 1 88 ? 11.469 2.400 2.179 1.00 94.62 88 SER A C 1
ATOM 656 O O . SER A 1 88 ? 11.967 1.935 1.154 1.00 94.62 88 SER A O 1
ATOM 658 N N . VAL A 1 89 ? 11.855 3.580 2.670 1.00 95.19 89 VAL A N 1
ATOM 659 C CA . VAL A 1 89 ? 12.757 4.488 1.933 1.00 95.19 89 VAL A CA 1
ATOM 660 C C . VAL A 1 89 ? 14.171 3.925 1.845 1.00 95.19 89 VAL A C 1
ATOM 662 O O . VAL A 1 89 ? 14.739 3.846 0.757 1.00 95.19 89 VAL A O 1
ATOM 665 N N . MET A 1 90 ? 14.745 3.469 2.962 1.00 94.69 90 MET A N 1
ATOM 666 C CA . MET A 1 90 ? 16.081 2.850 2.943 1.00 94.69 90 MET A CA 1
ATOM 667 C C . MET A 1 90 ? 16.058 1.489 2.250 1.00 94.69 90 MET A C 1
ATOM 669 O O . MET A 1 90 ? 17.018 1.123 1.572 1.00 94.69 90 MET A O 1
ATOM 673 N N . GLY A 1 91 ? 14.939 0.774 2.367 1.00 93.88 91 GLY A N 1
ATOM 674 C CA . GLY A 1 91 ? 14.685 -0.460 1.635 1.00 93.88 91 GLY A CA 1
ATOM 675 C C . GLY A 1 91 ? 14.372 -0.242 0.158 1.00 93.88 91 GLY A C 1
ATOM 676 O O . GLY A 1 91 ? 14.265 -1.230 -0.555 1.00 93.88 91 GLY A O 1
ATOM 677 N N . GLN A 1 92 ? 14.217 1.007 -0.302 1.00 96.06 92 GLN A N 1
ATOM 678 C CA . GLN A 1 92 ? 13.826 1.392 -1.663 1.00 96.06 92 GLN A CA 1
ATOM 679 C C . GLN A 1 92 ? 12.644 0.576 -2.213 1.00 96.06 92 GLN A C 1
ATOM 681 O O . GLN A 1 92 ? 12.614 0.218 -3.389 1.00 96.06 92 GLN A O 1
ATOM 686 N N . SER A 1 93 ? 11.681 0.239 -1.361 1.00 95.94 93 SER A N 1
ATOM 687 C CA . SER A 1 93 ? 10.583 -0.667 -1.702 1.00 95.94 93 SER 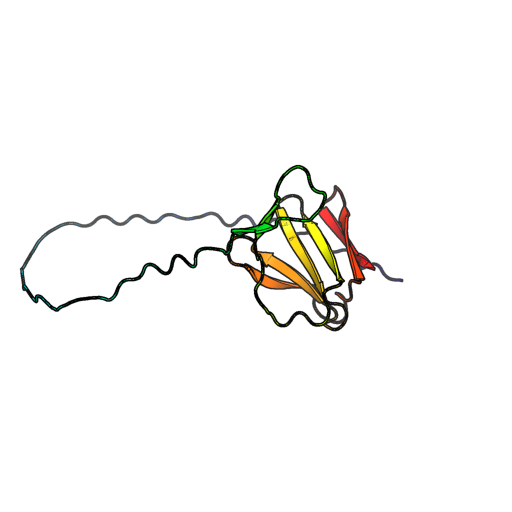A CA 1
ATOM 688 C C . SER A 1 93 ? 9.252 -0.207 -1.120 1.00 95.94 93 SER A C 1
ATOM 690 O O . SER A 1 93 ? 9.191 0.441 -0.079 1.00 95.94 93 SER A O 1
ATOM 692 N N . ILE A 1 94 ? 8.167 -0.573 -1.799 1.00 97.25 94 ILE A N 1
ATOM 693 C CA . ILE A 1 94 ? 6.800 -0.426 -1.297 1.00 97.25 94 ILE A CA 1
ATOM 694 C C . ILE A 1 94 ? 6.295 -1.819 -0.965 1.00 97.25 94 ILE A C 1
ATOM 696 O O . ILE A 1 94 ? 6.367 -2.722 -1.801 1.00 97.25 94 ILE A O 1
ATOM 700 N N . HIS A 1 95 ? 5.757 -1.985 0.233 1.00 95.38 95 HIS A N 1
ATOM 701 C CA . HIS A 1 95 ? 5.199 -3.242 0.706 1.00 95.38 95 HIS A CA 1
ATOM 702 C C . HIS A 1 95 ? 3.676 -3.188 0.729 1.00 95.38 95 HIS A C 1
ATOM 704 O O . HIS A 1 95 ? 3.102 -2.154 1.059 1.00 95.38 95 HIS A O 1
ATOM 710 N N . LYS A 1 96 ? 3.037 -4.313 0.410 1.00 95.38 96 LYS A N 1
ATOM 711 C CA . LYS A 1 96 ? 1.621 -4.576 0.667 1.00 95.38 96 LYS A CA 1
ATOM 712 C C . LYS A 1 96 ? 1.504 -5.448 1.914 1.00 95.38 96 LYS A C 1
ATOM 714 O O . LYS A 1 96 ? 2.199 -6.460 2.015 1.00 95.38 96 LYS A O 1
ATOM 719 N N . ILE A 1 97 ? 0.607 -5.075 2.815 1.00 92.19 97 ILE A N 1
ATOM 720 C CA . ILE A 1 97 ? 0.344 -5.770 4.073 1.00 92.19 97 ILE A CA 1
ATOM 721 C C . ILE A 1 97 ? -1.041 -6.414 4.019 1.00 92.19 97 ILE A C 1
ATOM 723 O O . ILE A 1 97 ? -2.030 -5.756 3.692 1.00 92.19 97 ILE A O 1
ATOM 727 N N . ASP A 1 98 ? -1.106 -7.696 4.368 1.00 88.19 98 ASP A N 1
ATOM 728 C CA . ASP A 1 98 ? -2.358 -8.373 4.701 1.00 88.19 98 ASP A CA 1
ATOM 729 C C . ASP A 1 98 ? -2.760 -7.997 6.135 1.00 88.19 98 ASP A C 1
ATOM 731 O O . ASP A 1 98 ? -2.030 -8.265 7.086 1.00 88.19 98 ASP A O 1
ATOM 735 N N . LEU A 1 99 ? -3.910 -7.344 6.303 1.00 87.69 99 LEU A N 1
ATOM 736 C CA . LEU A 1 99 ? -4.370 -6.853 7.607 1.00 87.69 99 LEU A CA 1
ATOM 737 C C . LEU A 1 99 ? -4.902 -7.948 8.535 1.00 87.69 99 LEU A C 1
ATOM 739 O O . LEU A 1 99 ? -5.049 -7.701 9.728 1.00 87.69 99 LEU A O 1
ATOM 743 N N . ALA A 1 100 ? -5.248 -9.119 8.000 1.00 86.25 100 ALA A N 1
ATOM 744 C CA . ALA A 1 100 ? -5.745 -10.231 8.799 1.00 86.25 100 ALA A CA 1
ATOM 745 C C . ALA A 1 100 ? -4.595 -11.052 9.389 1.00 86.25 100 ALA A C 1
ATOM 747 O O . ALA A 1 100 ? -4.740 -11.609 10.476 1.00 86.25 100 ALA A O 1
ATOM 748 N N . THR A 1 101 ? -3.471 -11.149 8.674 1.00 86.75 101 THR A N 1
ATOM 749 C CA . THR A 1 101 ? -2.313 -11.955 9.097 1.00 86.75 101 THR A CA 1
ATOM 750 C C . THR A 1 101 ? -1.114 -11.124 9.547 1.00 86.75 101 THR A C 1
ATOM 752 O O . THR A 1 101 ? -0.223 -11.652 10.210 1.00 86.75 101 THR A O 1
ATOM 755 N N . GLY A 1 102 ? -1.057 -9.845 9.170 1.00 86.69 102 GLY A N 1
ATOM 756 C CA . GLY A 1 102 ? 0.118 -8.991 9.328 1.00 86.69 102 GLY A CA 1
ATOM 757 C C . GLY A 1 102 ? 1.266 -9.333 8.372 1.00 86.69 102 GLY A C 1
ATOM 758 O O . GLY A 1 102 ? 2.367 -8.801 8.526 1.00 86.69 102 GLY A O 1
ATOM 759 N N . GLU A 1 103 ? 1.051 -10.222 7.395 1.00 88.12 103 GLU A N 1
ATOM 760 C CA . GLU A 1 103 ? 2.078 -10.611 6.426 1.00 88.12 103 GLU A CA 1
ATOM 761 C C . GLU A 1 103 ? 2.407 -9.446 5.484 1.00 88.12 103 GLU A C 1
ATOM 763 O O . GLU A 1 103 ? 1.523 -8.802 4.919 1.00 88.12 103 GLU A O 1
ATOM 768 N N . SER A 1 104 ? 3.703 -9.189 5.293 1.00 90.75 104 SER A N 1
ATOM 769 C CA . SER A 1 104 ? 4.219 -8.146 4.406 1.00 90.75 104 SER A CA 1
ATOM 770 C C . SER A 1 104 ? 4.829 -8.764 3.154 1.00 90.75 104 SER A C 1
ATOM 772 O O . SER A 1 104 ? 5.668 -9.660 3.232 1.00 90.75 104 SER A O 1
ATOM 774 N N . THR A 1 105 ? 4.451 -8.244 1.989 1.00 92.69 105 THR A N 1
ATOM 775 C CA . THR A 1 105 ? 4.981 -8.662 0.686 1.00 92.69 105 THR A CA 1
ATOM 776 C C . THR A 1 105 ? 5.487 -7.455 -0.093 1.00 92.69 105 THR A C 1
ATOM 778 O O . THR A 1 105 ? 4.900 -6.377 -0.038 1.00 92.69 105 THR A O 1
ATOM 781 N N . VAL A 1 106 ? 6.587 -7.611 -0.832 1.00 94.19 106 VAL A N 1
ATOM 782 C CA . VAL A 1 106 ? 7.114 -6.531 -1.679 1.00 94.19 106 VAL A CA 1
ATOM 783 C C . VAL A 1 106 ? 6.170 -6.322 -2.864 1.00 94.19 106 VAL A C 1
ATOM 785 O O . VAL A 1 106 ? 5.987 -7.219 -3.685 1.00 94.19 106 VAL A O 1
ATOM 788 N N . PHE A 1 107 ? 5.585 -5.129 -2.959 1.00 96.56 107 PHE A N 1
ATOM 789 C CA . PHE A 1 107 ? 4.718 -4.715 -4.061 1.00 96.56 107 PHE A CA 1
ATOM 790 C C . PHE A 1 107 ? 5.508 -4.014 -5.172 1.00 96.56 107 PHE A C 1
ATOM 792 O O . PHE A 1 107 ? 5.341 -4.331 -6.348 1.00 96.56 107 PHE A O 1
ATOM 799 N N . VAL A 1 108 ? 6.408 -3.102 -4.793 1.00 97.12 108 VAL A N 1
ATOM 800 C CA . VAL A 1 108 ? 7.396 -2.482 -5.689 1.00 97.12 108 VAL A CA 1
ATOM 801 C C . VAL A 1 108 ? 8.774 -2.698 -5.084 1.00 97.12 108 VAL A C 1
ATOM 803 O O . VAL A 1 108 ? 9.000 -2.346 -3.929 1.00 97.12 108 VAL A O 1
ATOM 806 N N . GLY A 1 109 ? 9.678 -3.307 -5.850 1.00 95.88 109 GLY A N 1
ATOM 807 C CA . GLY A 1 109 ? 11.033 -3.604 -5.397 1.00 95.88 109 GLY A CA 1
ATOM 808 C C . GLY A 1 109 ? 12.021 -2.443 -5.581 1.00 95.88 109 GLY A C 1
ATOM 809 O O . GLY A 1 109 ? 11.669 -1.416 -6.165 1.00 95.88 109 GLY A O 1
ATOM 810 N N . PRO A 1 110 ? 13.264 -2.620 -5.105 1.00 95.50 110 PRO A N 1
ATOM 811 C CA . PRO A 1 110 ? 14.351 -1.670 -5.319 1.00 95.50 110 PRO A CA 1
ATOM 812 C C . PRO A 1 110 ? 14.858 -1.631 -6.767 1.00 95.50 110 PRO A C 1
ATOM 814 O O . PRO A 1 110 ? 14.968 -2.693 -7.385 1.00 95.50 110 PRO A O 1
ATOM 817 N N . PRO A 1 111 ? 15.320 -0.457 -7.244 1.00 93.88 111 PRO A N 1
ATOM 818 C CA . PRO A 1 111 ? 15.329 0.838 -6.546 1.00 93.88 111 PRO A CA 1
ATOM 819 C C . PRO A 1 111 ? 14.018 1.641 -6.672 1.00 93.88 111 PRO A C 1
ATOM 821 O O . PRO A 1 111 ? 13.930 2.761 -6.174 1.00 93.88 111 PRO A O 1
ATOM 824 N N . GLU A 1 112 ? 13.013 1.129 -7.384 1.00 95.19 112 GLU A N 1
ATOM 825 C CA . GLU A 1 112 ? 11.852 1.913 -7.814 1.00 95.19 112 GLU A CA 1
ATOM 826 C C . GLU A 1 112 ? 10.918 2.332 -6.669 1.00 95.19 112 GLU A C 1
ATOM 828 O O . GLU A 1 112 ? 10.248 3.361 -6.777 1.00 95.19 112 GLU A O 1
ATOM 833 N N . GLY A 1 113 ? 10.860 1.559 -5.584 1.00 92.94 113 GLY A N 1
ATOM 834 C CA . GLY A 1 113 ? 9.899 1.738 -4.494 1.00 92.94 113 GLY A CA 1
ATOM 835 C C . GLY A 1 113 ? 10.340 2.667 -3.359 1.00 92.94 113 GLY A C 1
ATOM 836 O O . GLY A 1 113 ? 9.791 2.566 -2.269 1.00 92.94 113 GLY A O 1
ATOM 837 N N . MET A 1 114 ? 11.326 3.543 -3.570 1.00 94.75 114 MET A N 1
ATOM 838 C CA . MET A 1 114 ? 11.832 4.514 -2.582 1.00 94.75 114 MET A CA 1
ATOM 839 C C . MET A 1 114 ? 10.806 5.620 -2.267 1.00 94.75 114 MET A C 1
ATOM 841 O O . MET A 1 114 ? 11.011 6.777 -2.612 1.00 94.75 114 MET A O 1
ATOM 845 N N . ALA A 1 115 ? 9.679 5.243 -1.668 1.00 95.44 115 ALA A N 1
ATOM 846 C CA . ALA A 1 115 ? 8.558 6.122 -1.374 1.00 95.44 115 ALA A CA 1
ATOM 847 C C . ALA A 1 115 ? 8.679 6.722 0.030 1.00 95.44 115 ALA A C 1
ATOM 849 O O . ALA A 1 115 ? 8.601 5.985 1.016 1.00 95.44 115 ALA A O 1
ATOM 850 N N . ASP A 1 116 ? 8.833 8.045 0.106 1.00 95.19 116 ASP A N 1
ATOM 851 C CA . ASP A 1 116 ? 8.634 8.809 1.344 1.00 95.19 116 ASP A CA 1
ATOM 852 C C . ASP A 1 116 ? 7.129 8.955 1.609 1.00 95.19 116 ASP A C 1
ATOM 854 O O . ASP A 1 116 ? 6.629 8.479 2.619 1.00 95.19 116 ASP A O 1
ATOM 858 N N . ASP A 1 117 ? 6.386 9.449 0.615 1.00 96.50 117 ASP A N 1
ATOM 859 C CA . ASP A 1 117 ? 4.921 9.498 0.593 1.00 96.50 117 ASP A CA 1
ATOM 860 C C . ASP A 1 117 ? 4.376 8.615 -0.536 1.00 96.50 117 ASP A C 1
ATOM 862 O O . ASP A 1 117 ? 5.009 8.481 -1.586 1.00 96.50 117 ASP A O 1
ATOM 866 N N . LEU A 1 118 ? 3.174 8.057 -0.371 1.00 97.56 118 LEU A N 1
ATOM 867 C CA . LEU A 1 118 ? 2.463 7.308 -1.410 1.00 97.56 118 LEU A CA 1
ATOM 868 C C . LEU A 1 118 ? 0.944 7.420 -1.241 1.00 97.56 118 LEU A C 1
ATOM 870 O O . LEU A 1 118 ? 0.464 7.463 -0.115 1.00 97.56 118 LEU A O 1
ATOM 874 N N . GLU A 1 119 ? 0.201 7.451 -2.349 1.00 98.00 119 GLU A N 1
ATOM 875 C CA . GLU A 1 119 ? -1.263 7.570 -2.340 1.00 98.00 119 GLU A CA 1
ATOM 876 C C . GLU A 1 119 ? -1.897 6.961 -3.599 1.00 98.00 119 GLU A C 1
ATOM 878 O O . GLU A 1 119 ? -1.367 7.102 -4.710 1.00 98.00 119 GLU A O 1
ATOM 883 N N . PHE A 1 120 ? -3.048 6.302 -3.442 1.00 98.06 120 PHE A N 1
ATOM 884 C CA . PHE A 1 120 ? -3.844 5.827 -4.572 1.00 98.06 120 PHE A CA 1
ATOM 885 C C . PHE A 1 120 ? -4.783 6.915 -5.101 1.00 98.06 120 PHE A C 1
ATOM 887 O O . PHE A 1 120 ? -5.558 7.527 -4.373 1.00 98.06 120 PHE A O 1
ATOM 894 N N . GLY A 1 121 ? -4.764 7.125 -6.417 1.00 96.25 121 GLY A N 1
ATOM 895 C CA . GLY A 1 121 ? -5.773 7.924 -7.103 1.00 96.25 121 GLY A CA 1
ATOM 896 C C . GLY A 1 121 ? -7.122 7.194 -7.216 1.00 96.25 121 GLY A C 1
ATOM 897 O O . GLY A 1 121 ? -7.177 5.967 -7.110 1.00 96.25 121 GLY A O 1
ATOM 898 N N . PRO A 1 122 ? -8.219 7.908 -7.537 1.00 94.6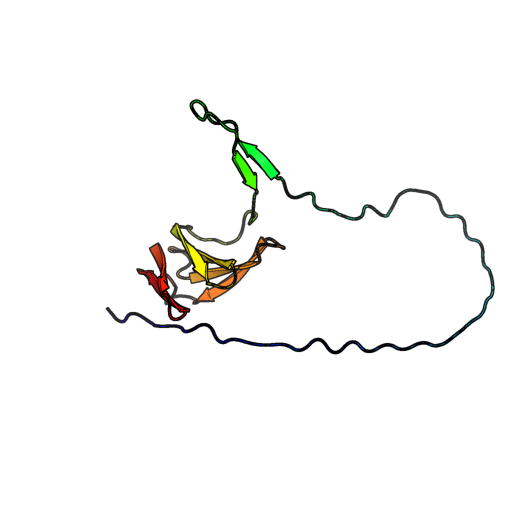9 122 PRO A N 1
ATOM 899 C CA . PRO A 1 122 ? -9.549 7.307 -7.717 1.00 94.69 122 PRO A CA 1
ATOM 900 C C . PRO A 1 122 ? -9.632 6.242 -8.823 1.00 94.69 122 PRO A C 1
ATOM 902 O O . PRO A 1 122 ? -10.577 5.459 -8.866 1.00 94.69 122 PRO A O 1
ATOM 905 N N . ASP A 1 123 ? -8.669 6.231 -9.746 1.00 96.00 123 ASP A N 1
ATOM 906 C CA . ASP A 1 123 ? -8.540 5.244 -10.819 1.00 96.00 123 ASP A CA 1
ATOM 907 C C . ASP A 1 123 ? -7.728 4.000 -10.407 1.00 96.00 123 ASP A C 1
ATOM 909 O O . ASP A 1 123 ? -7.519 3.102 -11.224 1.00 96.00 123 ASP A O 1
ATOM 913 N N . GLY A 1 124 ? -7.266 3.939 -9.153 1.00 95.62 124 GLY A N 1
ATOM 914 C CA . GLY A 1 124 ? -6.419 2.872 -8.627 1.00 95.62 124 GLY A CA 1
ATOM 915 C C . GLY A 1 124 ? -4.941 3.001 -9.005 1.00 95.62 124 GLY A C 1
ATOM 916 O O . GLY A 1 124 ? -4.180 2.050 -8.811 1.00 95.62 124 GLY A O 1
ATOM 917 N N . THR A 1 125 ? -4.507 4.139 -9.555 1.00 97.00 125 THR A N 1
ATOM 918 C CA . THR A 1 125 ? -3.084 4.400 -9.805 1.00 97.00 125 THR A CA 1
ATOM 919 C C . THR A 1 125 ? -2.383 4.769 -8.499 1.00 97.00 125 THR A C 1
ATOM 921 O O . THR A 1 125 ? -2.745 5.766 -7.881 1.00 97.00 125 THR A O 1
ATOM 924 N N . LEU A 1 126 ? -1.338 4.028 -8.119 1.00 97.56 126 LEU A N 1
ATOM 925 C CA . LEU A 1 126 ? -0.449 4.426 -7.023 1.00 97.56 126 LEU A CA 1
ATOM 926 C C . LEU A 1 126 ? 0.559 5.471 -7.510 1.00 97.56 126 LEU A C 1
ATOM 928 O O . LEU A 1 126 ? 1.214 5.278 -8.540 1.00 97.56 126 LEU A O 1
ATOM 932 N N . VAL A 1 127 ? 0.716 6.556 -6.754 1.00 97.50 127 VAL A N 1
ATOM 933 C CA . VAL A 1 127 ? 1.774 7.555 -6.953 1.00 97.50 127 VAL A CA 1
ATOM 934 C C . VAL A 1 127 ? 2.579 7.729 -5.672 1.00 97.50 127 VAL A C 1
ATOM 936 O O . VAL A 1 127 ? 2.017 7.653 -4.589 1.00 97.50 127 VAL A O 1
ATOM 939 N N . TRP A 1 128 ? 3.885 7.976 -5.797 1.00 97.44 128 TRP A N 1
ATOM 940 C CA . TRP A 1 128 ? 4.784 8.216 -4.663 1.00 97.44 128 TRP A CA 1
ATOM 941 C C . TRP A 1 128 ? 5.846 9.273 -4.976 1.00 97.44 128 TRP A C 1
ATOM 943 O O . TRP A 1 128 ? 6.030 9.658 -6.146 1.00 97.44 128 TRP A O 1
ATOM 953 N N . THR A 1 129 ? 6.508 9.779 -3.937 1.00 93.25 129 THR A N 1
ATOM 954 C CA . THR A 1 129 ? 7.659 10.697 -4.017 1.00 93.25 129 THR A CA 1
ATOM 955 C C . THR A 1 129 ? 8.912 10.086 -3.440 1.00 93.25 129 THR A C 1
ATOM 957 O O . THR A 1 129 ? 8.794 9.421 -2.390 1.00 93.25 129 THR A O 1
#